Protein AF-A0A2V7QHL9-F1 (afdb_monomer_lite)

Secondary structure (DSSP, 8-state):
-HHHHHHHH-PPPPPP-----PPP-SS--TT-----HHHHHHHHHHHHHHHHHTT--EEEEEE----HHHHHHHHT---SS-EEEEEETT-S--GGG-SS-SS--TTSHHHHHHHHHH-GGG----

Structure (mmCIF, N/CA/C/O backbone):
data_AF-A0A2V7QHL9-F1
#
_entry.id   AF-A0A2V7QHL9-F1
#
loop_
_atom_site.group_PDB
_atom_site.id
_atom_site.type_symbol
_atom_site.label_atom_id
_atom_site.label_alt_id
_atom_site.label_comp_id
_atom_site.label_asym_id
_atom_site.label_entity_id
_atom_site.label_seq_id
_atom_site.pdbx_PDB_ins_code
_atom_site.Cartn_x
_atom_site.Cartn_y
_atom_site.Cartn_z
_atom_site.occupancy
_atom_site.B_iso_or_equiv
_atom_site.auth_seq_id
_atom_site.auth_comp_id
_atom_site.auth_asym_id
_atom_site.auth_atom_id
_atom_site.pdbx_PDB_model_num
ATOM 1 N N . MET A 1 1 ? -1.162 -11.092 -4.478 1.00 88.06 1 MET A N 1
ATOM 2 C CA . MET A 1 1 ? -0.703 -11.171 -3.070 1.00 88.06 1 MET A CA 1
ATOM 3 C C . MET A 1 1 ? -1.817 -10.957 -2.050 1.00 88.06 1 MET A C 1
ATOM 5 O O . MET A 1 1 ? -2.119 -11.904 -1.346 1.00 88.06 1 MET A O 1
ATOM 9 N N . ALA A 1 2 ? -2.425 -9.768 -1.906 1.00 93.62 2 ALA A N 1
ATOM 10 C CA . ALA A 1 2 ? -3.451 -9.564 -0.864 1.00 93.62 2 ALA A CA 1
ATOM 11 C C . ALA A 1 2 ? -4.666 -10.502 -1.021 1.00 93.62 2 ALA A C 1
ATOM 13 O O . ALA A 1 2 ? -5.171 -11.021 -0.029 1.00 93.62 2 ALA A O 1
ATOM 14 N N . ASP A 1 3 ? -5.087 -10.759 -2.263 1.00 94.44 3 ASP A N 1
ATOM 15 C CA . ASP A 1 3 ? -6.156 -11.718 -2.562 1.00 94.44 3 ASP A CA 1
ATOM 16 C C . ASP A 1 3 ? -5.735 -13.165 -2.244 1.00 94.44 3 ASP A C 1
ATOM 18 O O . ASP A 1 3 ? -6.518 -13.907 -1.655 1.00 94.44 3 ASP A O 1
ATOM 22 N N . ASP A 1 4 ? -4.485 -13.542 -2.534 1.00 93.88 4 ASP A N 1
ATOM 23 C CA . ASP A 1 4 ? -3.945 -14.873 -2.212 1.00 93.88 4 ASP A CA 1
ATOM 24 C C . ASP A 1 4 ? -3.874 -15.094 -0.694 1.00 93.88 4 ASP A C 1
ATOM 26 O O . ASP A 1 4 ? -4.340 -16.111 -0.190 1.00 93.88 4 ASP A O 1
ATOM 30 N N . LEU A 1 5 ? -3.375 -14.101 0.054 1.00 94.00 5 LEU A N 1
ATOM 31 C CA . LEU A 1 5 ? -3.327 -14.133 1.520 1.00 94.00 5 LEU A CA 1
ATOM 32 C C . LEU A 1 5 ? -4.735 -14.192 2.131 1.00 94.00 5 LEU A C 1
ATOM 34 O O . LEU A 1 5 ? -4.966 -14.920 3.095 1.00 94.00 5 LEU A O 1
ATOM 38 N N . SER A 1 6 ? -5.684 -13.439 1.573 1.00 96.56 6 SER A N 1
ATOM 39 C CA . SER A 1 6 ? -7.098 -13.491 1.962 1.00 96.56 6 SER A CA 1
ATOM 40 C C . SER A 1 6 ? -7.674 -14.896 1.769 1.00 96.56 6 SER A C 1
ATOM 42 O O . SER A 1 6 ? -8.277 -15.445 2.692 1.00 96.56 6 SER A O 1
ATOM 44 N N . ALA A 1 7 ? -7.429 -15.511 0.609 1.00 97.25 7 ALA A N 1
ATOM 45 C CA . ALA A 1 7 ? -7.894 -16.858 0.298 1.00 97.25 7 ALA A CA 1
ATOM 46 C C . ALA A 1 7 ? -7.238 -17.939 1.178 1.00 97.25 7 ALA A C 1
ATOM 48 O O . ALA A 1 7 ? -7.924 -18.860 1.617 1.00 97.25 7 ALA A O 1
ATOM 49 N N . GLU A 1 8 ? -5.937 -17.824 1.454 1.00 97.69 8 GLU A N 1
ATOM 50 C CA . GLU A 1 8 ? -5.175 -18.798 2.245 1.00 97.69 8 GLU A CA 1
ATOM 51 C C . GLU A 1 8 ? -5.509 -18.729 3.741 1.00 97.69 8 GLU A C 1
ATOM 53 O O . GLU A 1 8 ? -5.732 -19.759 4.378 1.00 97.69 8 GLU A O 1
ATOM 58 N N . TYR A 1 9 ? -5.576 -17.520 4.307 1.00 96.44 9 TYR A N 1
ATOM 59 C CA . TYR A 1 9 ? -5.724 -17.313 5.752 1.00 96.44 9 TYR A CA 1
ATOM 60 C C . TYR A 1 9 ? -7.150 -16.946 6.186 1.00 96.44 9 TYR A C 1
ATOM 62 O O . TYR A 1 9 ? -7.411 -16.824 7.384 1.00 96.44 9 TYR A O 1
ATOM 70 N N . GLY A 1 10 ? -8.080 -16.759 5.245 1.00 96.25 10 GLY A N 1
ATOM 71 C CA . GLY A 1 10 ? -9.463 -16.374 5.536 1.00 96.25 10 GLY A CA 1
ATOM 72 C C . GLY A 1 10 ? -9.593 -14.969 6.133 1.00 96.25 10 GLY A C 1
ATOM 73 O O . GLY A 1 10 ? -10.505 -14.716 6.923 1.00 96.25 10 GLY A O 1
ATOM 74 N N . VAL A 1 11 ? -8.668 -14.063 5.804 1.00 95.69 11 VAL A N 1
ATOM 75 C CA . VAL A 1 11 ? -8.661 -12.676 6.296 1.00 95.69 11 VAL A CA 1
ATOM 76 C C . VAL A 1 11 ? -9.401 -11.750 5.336 1.00 95.69 11 VAL A C 1
ATOM 78 O O . VAL A 1 11 ? -9.326 -11.908 4.126 1.00 95.69 11 VAL A O 1
ATOM 81 N N . LEU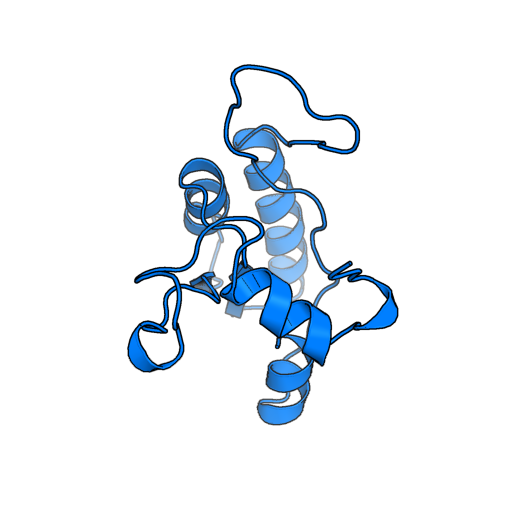 A 1 12 ? -10.111 -10.750 5.860 1.00 96.81 12 LEU A N 1
ATOM 82 C CA . LEU A 1 12 ? -10.811 -9.783 5.012 1.00 96.81 12 LEU A CA 1
ATOM 83 C C . LEU A 1 12 ? -9.817 -8.847 4.313 1.00 96.81 12 LEU A C 1
ATOM 85 O O . LEU A 1 12 ? -8.934 -8.279 4.957 1.00 96.81 12 LEU A O 1
ATOM 89 N N . ARG A 1 13 ? -10.021 -8.619 3.012 1.00 97.12 13 ARG A N 1
ATOM 90 C CA . ARG A 1 13 ? -9.267 -7.638 2.222 1.00 97.12 13 ARG A CA 1
ATOM 91 C C . ARG A 1 13 ? -10.102 -6.380 1.992 1.00 97.12 13 ARG A C 1
ATOM 93 O O . ARG A 1 13 ? -11.158 -6.427 1.365 1.00 97.12 13 ARG A O 1
ATOM 100 N N . ALA A 1 14 ? -9.613 -5.249 2.492 1.00 96.75 14 ALA A N 1
ATOM 101 C CA . ALA A 1 14 ? -10.172 -3.935 2.184 1.00 96.75 14 ALA A CA 1
ATOM 102 C C . ALA A 1 14 ? -9.778 -3.489 0.758 1.00 96.75 14 ALA A C 1
ATOM 104 O O . ALA A 1 14 ? -8.777 -3.981 0.226 1.00 96.75 14 ALA A O 1
ATOM 105 N N . PRO A 1 15 ? -10.516 -2.553 0.131 1.00 96.38 15 PRO A N 1
ATOM 106 C CA . PRO A 1 15 ? -10.103 -1.946 -1.135 1.00 96.38 15 PRO A CA 1
ATOM 107 C C . PRO A 1 15 ? -8.679 -1.373 -1.071 1.00 96.38 15 PRO A C 1
ATOM 109 O O . PRO A 1 15 ? -8.258 -0.871 -0.028 1.00 96.38 15 PRO A O 1
ATOM 112 N N . THR A 1 16 ? -7.945 -1.436 -2.185 1.00 96.38 16 THR A N 1
ATOM 113 C CA . THR A 1 16 ? -6.592 -0.864 -2.270 1.00 96.38 16 THR A CA 1
ATOM 114 C C . THR A 1 16 ? -6.639 0.658 -2.142 1.00 96.38 16 THR A C 1
ATOM 116 O O . THR A 1 16 ? -7.526 1.322 -2.679 1.00 96.38 16 THR A O 1
ATOM 119 N N . VAL A 1 17 ? -5.659 1.217 -1.430 1.00 96.44 17 VAL A N 1
ATOM 120 C CA . VAL A 1 17 ? -5.381 2.655 -1.427 1.00 96.44 17 VAL A CA 1
ATOM 121 C C . VAL A 1 17 ? -4.445 2.962 -2.594 1.00 96.44 17 VAL A C 1
ATOM 123 O O . V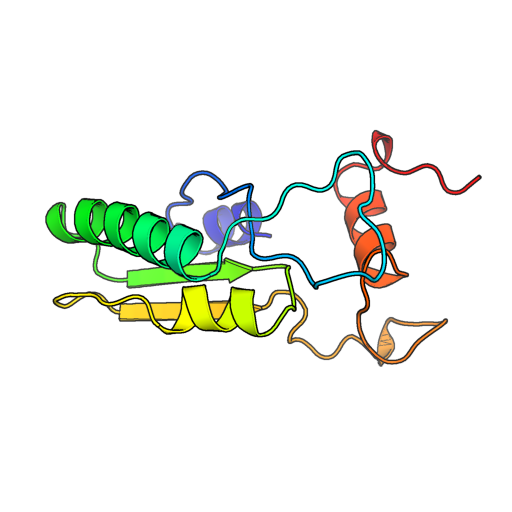AL A 1 17 ? -3.253 2.688 -2.521 1.00 96.44 17 VAL A O 1
ATOM 126 N N . GLU A 1 18 ? -4.992 3.543 -3.659 1.00 95.62 18 GLU A N 1
ATOM 127 C CA . GLU A 1 18 ? -4.285 3.728 -4.942 1.00 95.62 18 GLU A CA 1
ATOM 128 C C . GLU A 1 18 ? -3.304 4.917 -4.972 1.00 95.62 18 GLU A C 1
ATOM 130 O O . GLU A 1 18 ? -2.606 5.127 -5.961 1.00 95.62 18 GLU A O 1
ATOM 135 N N . TYR A 1 19 ? -3.243 5.728 -3.909 1.00 96.75 19 TYR A N 1
ATOM 136 C CA . TYR A 1 19 ? -2.371 6.904 -3.850 1.00 96.75 19 TYR A CA 1
ATOM 137 C C . TYR A 1 19 ? -1.413 6.846 -2.661 1.00 96.75 19 TYR A C 1
ATOM 139 O O . TYR A 1 19 ? -1.830 6.719 -1.507 1.00 96.75 19 TYR A O 1
ATOM 147 N N . GLY A 1 20 ? -0.122 7.006 -2.953 1.00 97.12 20 GLY A N 1
ATOM 148 C CA . GLY A 1 20 ? 0.969 6.985 -1.982 1.00 97.12 20 GLY A CA 1
ATOM 149 C C . GLY A 1 20 ? 1.678 8.329 -1.819 1.00 97.12 20 GLY A C 1
ATOM 150 O O . GLY A 1 20 ? 1.187 9.378 -2.238 1.00 97.12 20 GLY A O 1
ATOM 151 N N . VAL A 1 21 ? 2.852 8.285 -1.184 1.00 97.81 21 VAL A N 1
ATOM 152 C CA . VAL A 1 21 ? 3.783 9.420 -1.104 1.00 97.81 21 VAL A CA 1
ATOM 153 C C . VAL A 1 21 ? 4.943 9.083 -2.020 1.00 97.81 21 VAL A C 1
ATOM 155 O O . VAL A 1 21 ? 5.747 8.212 -1.702 1.00 97.81 21 VAL A O 1
ATOM 158 N N . ASN A 1 22 ? 5.002 9.719 -3.178 1.00 95.50 22 ASN A N 1
ATOM 159 C CA . ASN A 1 22 ? 6.013 9.416 -4.186 1.00 95.50 22 ASN A CA 1
ATOM 160 C C . ASN A 1 22 ? 7.341 10.094 -3.843 1.00 95.50 22 ASN A C 1
ATOM 162 O O . ASN A 1 22 ? 7.356 11.114 -3.154 1.00 95.50 22 ASN A O 1
ATOM 166 N N . VAL A 1 23 ? 8.431 9.521 -4.354 1.00 92.81 23 VAL A N 1
ATOM 167 C CA . VAL A 1 23 ? 9.769 10.117 -4.289 1.00 92.81 23 VAL A CA 1
ATOM 168 C C . VAL A 1 23 ? 9.744 11.475 -4.990 1.00 92.81 23 VAL A C 1
ATOM 170 O O . VAL A 1 23 ? 9.205 11.588 -6.093 1.00 92.81 23 VAL A O 1
ATOM 173 N N . ASP A 1 24 ? 10.345 12.493 -4.374 1.00 89.50 24 ASP A N 1
ATOM 174 C CA . ASP A 1 24 ? 10.557 13.778 -5.037 1.00 89.50 24 ASP A CA 1
ATOM 175 C C . ASP A 1 24 ? 11.563 13.607 -6.184 1.00 89.50 24 ASP A C 1
ATOM 177 O O . ASP A 1 24 ? 12.705 13.190 -5.987 1.00 89.50 24 ASP A O 1
ATOM 181 N N . THR A 1 25 ? 11.138 13.941 -7.399 1.00 88.25 25 THR A N 1
ATOM 182 C CA . THR A 1 25 ? 11.965 13.887 -8.608 1.00 88.25 25 THR A CA 1
ATOM 183 C C . THR A 1 25 ? 12.326 15.294 -9.078 1.00 88.25 25 THR A C 1
ATOM 185 O O . THR A 1 25 ? 11.568 16.240 -8.876 1.00 88.25 25 THR A O 1
ATOM 188 N N . GLU A 1 26 ? 13.461 15.452 -9.770 1.00 88.31 26 GLU A N 1
ATOM 189 C CA . GLU A 1 26 ? 13.923 16.764 -10.277 1.00 88.31 26 GLU A CA 1
ATOM 190 C C . GLU A 1 26 ? 12.912 17.458 -11.207 1.00 88.31 26 GLU A C 1
ATOM 192 O O . GLU A 1 26 ? 12.897 18.681 -11.342 1.00 88.31 26 GLU A O 1
ATOM 197 N N . ARG A 1 27 ? 12.051 16.666 -11.854 1.00 90.69 27 ARG A N 1
ATOM 198 C CA . ARG A 1 27 ? 10.947 17.121 -12.701 1.00 90.69 27 ARG A CA 1
ATOM 199 C C . ARG A 1 27 ? 9.676 16.350 -12.380 1.00 90.69 27 ARG A C 1
ATOM 201 O O . ARG A 1 27 ? 9.746 15.213 -11.923 1.00 90.69 27 ARG A O 1
ATOM 208 N N . GLY A 1 28 ? 8.521 16.920 -12.709 1.00 88.62 28 GLY A N 1
ATOM 209 C CA . GLY A 1 28 ? 7.261 16.178 -12.705 1.00 88.62 28 GLY A CA 1
ATOM 210 C C . GLY A 1 28 ? 7.177 15.195 -13.877 1.00 88.62 28 GLY A C 1
ATOM 211 O O . GLY A 1 28 ? 7.589 15.520 -14.992 1.00 88.62 28 GLY A O 1
ATOM 212 N N . PHE A 1 29 ? 6.611 14.015 -13.630 1.00 92.19 29 PHE A N 1
ATOM 213 C CA . PHE A 1 29 ? 6.275 13.033 -14.661 1.00 92.19 29 PHE A CA 1
ATOM 214 C C . PHE A 1 29 ? 4.763 13.036 -14.902 1.00 92.19 29 PHE A C 1
ATOM 216 O O . PHE A 1 29 ? 3.978 12.951 -13.958 1.00 92.19 29 PHE A O 1
ATOM 223 N N . THR A 1 30 ? 4.335 13.149 -16.161 1.00 94.19 30 THR A N 1
ATOM 224 C CA . THR A 1 30 ? 2.911 13.070 -16.516 1.00 94.19 30 THR A CA 1
ATOM 225 C C . THR A 1 30 ? 2.337 11.722 -16.083 1.00 94.19 30 THR A C 1
ATOM 227 O O . THR A 1 30 ? 2.959 10.690 -16.299 1.00 94.19 30 THR A O 1
ATOM 230 N N . GLY A 1 31 ? 1.157 11.738 -15.461 1.00 91.50 31 GLY A N 1
ATOM 231 C CA . GLY A 1 31 ? 0.524 10.542 -14.893 1.00 91.50 31 GLY A CA 1
ATOM 232 C C . GLY A 1 31 ? 0.919 10.256 -13.440 1.00 91.50 31 GLY A C 1
ATOM 233 O O . GLY A 1 31 ? 0.178 9.567 -12.748 1.00 91.50 31 GLY A O 1
ATOM 234 N N . ASN A 1 32 ? 2.012 10.840 -12.935 1.00 92.25 32 ASN A N 1
ATOM 235 C CA . ASN A 1 32 ? 2.360 10.747 -11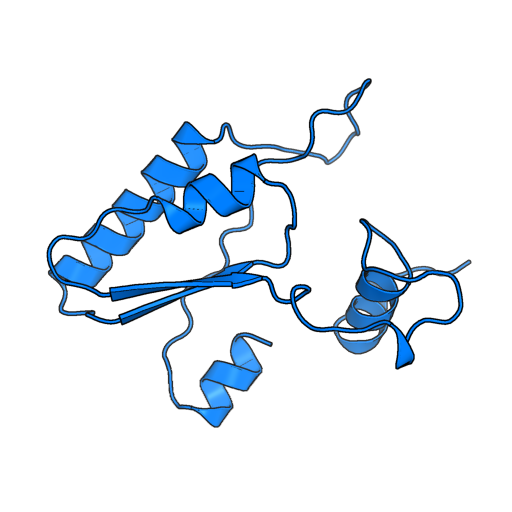.520 1.00 92.25 32 ASN A CA 1
ATOM 236 C C . ASN A 1 32 ? 1.470 11.683 -10.682 1.00 92.25 32 ASN A C 1
ATOM 238 O O . ASN A 1 32 ? 1.358 12.877 -10.968 1.00 92.25 32 ASN A O 1
ATOM 242 N N . ALA A 1 33 ? 0.865 11.144 -9.624 1.00 94.25 33 ALA A N 1
ATOM 243 C CA . ALA A 1 33 ? 0.138 11.908 -8.619 1.00 94.25 33 ALA A CA 1
ATOM 244 C C . ALA A 1 33 ? 0.543 11.426 -7.221 1.00 94.25 33 ALA A C 1
ATOM 246 O O . ALA A 1 33 ? 0.461 10.237 -6.922 1.00 94.25 33 ALA A O 1
ATOM 247 N N . SER A 1 34 ? 0.981 12.357 -6.373 1.00 96.25 34 SER A N 1
ATOM 248 C CA . SER A 1 34 ? 1.506 12.070 -5.036 1.00 96.25 34 SER A CA 1
ATOM 249 C C . SER A 1 34 ? 0.668 12.753 -3.961 1.00 96.25 34 SER A C 1
ATOM 251 O O . SER A 1 34 ? 0.287 13.923 -4.095 1.00 96.25 34 SER A O 1
ATOM 253 N N . LEU A 1 35 ? 0.404 12.046 -2.864 1.00 97.81 35 LEU A N 1
ATOM 254 C CA . LEU A 1 35 ? -0.109 12.646 -1.642 1.00 97.81 35 LEU A CA 1
ATOM 255 C C . LEU A 1 35 ? 1.038 13.224 -0.819 1.00 97.81 35 LEU A C 1
ATOM 257 O O . LEU A 1 35 ? 2.161 12.730 -0.792 1.00 97.81 35 LEU A O 1
ATOM 261 N N . ARG A 1 36 ? 0.713 14.238 -0.019 1.00 97.62 36 ARG A N 1
ATOM 262 C CA . ARG A 1 36 ? 1.584 14.615 1.097 1.00 97.62 36 ARG A CA 1
ATOM 263 C C . ARG A 1 36 ? 1.535 13.501 2.141 1.00 97.62 36 ARG A C 1
ATOM 265 O O . ARG A 1 36 ? 0.446 13.014 2.443 1.00 97.62 36 ARG A O 1
ATOM 272 N N . LYS A 1 37 ? 2.660 13.210 2.800 1.00 97.94 37 LYS A N 1
ATOM 273 C CA . LYS A 1 37 ? 2.740 12.262 3.931 1.00 97.94 37 LYS A CA 1
ATOM 274 C C . LYS A 1 37 ? 1.601 12.421 4.942 1.00 97.94 37 LYS A C 1
ATOM 276 O O . LYS A 1 37 ? 0.896 11.466 5.242 1.00 97.94 37 LYS A O 1
ATOM 281 N N . LYS A 1 38 ? 1.354 13.653 5.402 1.00 97.88 38 LYS A N 1
ATOM 282 C CA . LYS A 1 38 ? 0.269 13.954 6.355 1.00 97.88 38 LYS A CA 1
ATOM 283 C C . LYS A 1 38 ? -1.137 13.656 5.822 1.00 97.88 38 LYS A C 1
ATOM 285 O O . LYS A 1 38 ? -2.043 13.405 6.605 1.00 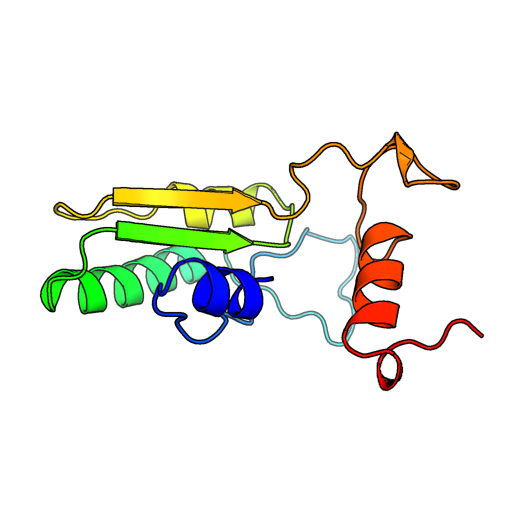97.88 38 LYS A O 1
ATOM 290 N N . THR A 1 39 ? -1.333 13.735 4.507 1.00 98.44 39 THR A N 1
ATOM 291 C CA . THR A 1 39 ? -2.623 13.450 3.873 1.00 98.44 39 THR A CA 1
ATOM 292 C C . THR A 1 39 ? -2.867 11.948 3.840 1.00 98.44 39 THR A C 1
ATOM 294 O O . THR A 1 39 ? -3.938 11.520 4.256 1.00 98.44 39 THR A O 1
ATOM 297 N N . LEU A 1 40 ? -1.864 11.162 3.425 1.00 98.44 40 LEU A N 1
ATOM 298 C CA . LEU A 1 40 ? -1.928 9.700 3.479 1.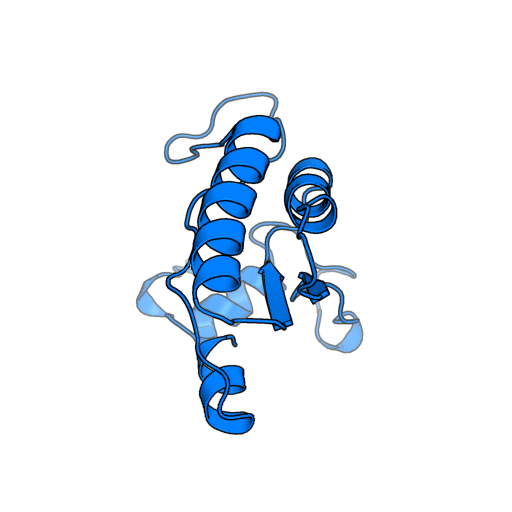00 98.44 40 LEU A CA 1
ATOM 299 C C . LEU A 1 40 ? -2.141 9.217 4.919 1.00 98.44 40 LEU A C 1
ATOM 301 O O . LEU A 1 40 ? -3.072 8.465 5.178 1.00 98.44 40 LEU A O 1
ATOM 305 N N . HIS A 1 41 ? -1.345 9.720 5.865 1.00 98.38 41 HIS A N 1
ATOM 306 C CA . HIS A 1 41 ? -1.465 9.370 7.283 1.00 98.38 41 HIS A CA 1
ATOM 307 C C . HIS A 1 41 ? -2.858 9.680 7.846 1.00 98.38 41 HIS A C 1
ATOM 309 O O . HIS A 1 41 ? -3.461 8.818 8.479 1.00 98.38 41 HIS A O 1
ATOM 315 N N . ARG A 1 42 ? -3.421 10.869 7.579 1.00 98.19 42 ARG A N 1
ATOM 316 C CA . ARG A 1 42 ? -4.775 11.206 8.048 1.00 98.19 42 ARG A CA 1
ATOM 317 C C . ARG A 1 42 ? -5.833 10.275 7.457 1.00 98.19 42 ARG A C 1
ATOM 319 O O . ARG A 1 42 ? -6.665 9.778 8.199 1.00 98.19 42 ARG A O 1
ATOM 326 N N . MET A 1 43 ? -5.764 10.009 6.153 1.00 98.25 43 MET A N 1
ATOM 327 C CA . MET A 1 43 ? -6.693 9.095 5.485 1.00 98.25 43 MET A CA 1
ATOM 328 C C . MET A 1 43 ? -6.625 7.679 6.072 1.00 98.25 43 MET A C 1
ATOM 330 O O . MET A 1 43 ? -7.665 7.076 6.313 1.00 98.25 43 MET A O 1
ATOM 334 N N . LEU A 1 44 ? -5.423 7.154 6.333 1.00 98.25 44 LEU A N 1
ATOM 335 C CA . LEU A 1 44 ? -5.260 5.834 6.947 1.00 98.25 44 LEU A CA 1
ATOM 336 C C . LEU A 1 44 ? -5.843 5.787 8.365 1.00 98.25 44 LEU A C 1
ATOM 338 O O . LEU A 1 44 ? -6.530 4.824 8.690 1.00 98.25 44 LEU A O 1
ATOM 342 N N . ASN A 1 45 ? -5.625 6.826 9.180 1.00 98.00 45 ASN A N 1
ATOM 343 C CA . ASN A 1 45 ? -6.239 6.908 10.509 1.00 98.00 45 ASN A CA 1
ATOM 344 C C . ASN A 1 45 ? -7.770 6.964 10.426 1.00 98.00 45 ASN A C 1
ATOM 346 O O . ASN A 1 45 ? -8.417 6.238 11.167 1.00 98.00 45 ASN A O 1
ATOM 350 N N . ASP A 1 46 ? -8.347 7.750 9.509 1.00 98.00 46 ASP A N 1
ATOM 351 C CA . ASP A 1 46 ? -9.807 7.838 9.345 1.00 98.00 46 ASP A CA 1
ATOM 352 C C . ASP A 1 46 ? -10.421 6.459 9.015 1.00 98.00 46 ASP A C 1
ATOM 354 O O . ASP A 1 46 ? -11.449 6.068 9.572 1.00 98.00 46 ASP A O 1
ATOM 358 N N . LEU A 1 47 ? -9.777 5.694 8.126 1.00 97.62 47 LEU A N 1
ATOM 359 C CA . LEU A 1 47 ? -10.236 4.358 7.732 1.00 97.62 47 LEU A CA 1
ATOM 360 C C . LEU A 1 47 ? -10.096 3.341 8.873 1.00 97.62 47 LEU A C 1
ATOM 362 O O . LEU A 1 47 ? -11.029 2.590 9.164 1.00 97.62 47 LEU A O 1
ATOM 366 N N . ILE A 1 48 ? -8.937 3.323 9.531 1.00 97.81 48 ILE A N 1
ATOM 367 C CA . ILE A 1 48 ? -8.631 2.368 10.599 1.00 97.81 48 ILE A CA 1
ATOM 368 C C . ILE A 1 48 ? -9.466 2.647 11.848 1.00 97.81 48 ILE A C 1
ATOM 370 O O . ILE A 1 48 ? -9.980 1.695 12.427 1.00 97.81 48 ILE A O 1
ATOM 374 N N . ASP A 1 49 ? -9.678 3.913 12.214 1.00 97.75 49 ASP A N 1
ATOM 375 C CA . ASP A 1 49 ? -10.572 4.307 13.310 1.00 97.75 49 ASP A CA 1
ATOM 376 C C . ASP A 1 49 ? -12.010 3.847 13.041 1.00 97.75 49 ASP A C 1
ATOM 378 O O . ASP A 1 49 ? -12.647 3.231 13.897 1.00 97.75 49 ASP A O 1
ATOM 382 N N . SER A 1 50 ? -12.500 4.038 11.810 1.00 97.88 50 SER A N 1
ATOM 383 C CA . SER A 1 50 ? -13.836 3.580 11.421 1.00 97.88 50 SER A CA 1
ATOM 384 C C . SER A 1 50 ? -13.992 2.062 11.558 1.00 97.88 50 SER A C 1
ATOM 386 O O . SER A 1 50 ? -14.977 1.590 12.131 1.00 97.88 50 SER A O 1
ATOM 388 N N . TRP A 1 51 ? -13.015 1.281 11.092 1.00 97.75 51 TRP A N 1
ATOM 389 C CA . TRP A 1 51 ? -13.046 -0.176 11.238 1.00 97.75 51 TRP A CA 1
ATOM 390 C C . TRP A 1 51 ? -12.853 -0.630 12.687 1.00 97.75 51 TRP A C 1
ATOM 392 O O . TRP A 1 51 ? -13.551 -1.541 13.144 1.00 97.75 51 TRP A O 1
ATOM 402 N N . GLU A 1 52 ? -11.966 0.017 13.441 1.00 98.06 52 GLU A N 1
ATOM 403 C CA . GLU A 1 52 ? -11.751 -0.267 14.858 1.00 98.06 52 GLU A CA 1
ATOM 404 C C . GLU A 1 52 ? -13.028 -0.032 15.676 1.00 98.06 52 GLU A C 1
ATOM 406 O O . GLU A 1 52 ? -13.392 -0.874 16.505 1.00 98.06 52 GLU A O 1
ATOM 411 N N . ALA A 1 53 ? -13.757 1.051 15.396 1.00 97.81 53 ALA A N 1
ATOM 412 C CA . ALA A 1 53 ? -15.037 1.358 16.030 1.00 97.81 53 ALA A CA 1
ATOM 413 C C . ALA A 1 53 ? -16.100 0.272 15.781 1.00 97.81 53 ALA A C 1
ATOM 415 O O . ALA A 1 53 ? -16.987 0.072 16.612 1.00 97.81 53 ALA A O 1
ATOM 416 N N . THR A 1 54 ? -15.989 -0.478 14.678 1.00 97.38 54 THR A N 1
ATOM 417 C CA . THR A 1 54 ? -16.859 -1.631 14.375 1.00 97.38 54 THR A CA 1
ATOM 418 C C . THR A 1 54 ? -16.365 -2.962 14.951 1.00 97.38 54 THR A C 1
ATOM 420 O O . THR A 1 54 ? -17.023 -3.987 14.783 1.00 97.38 54 THR A O 1
ATOM 423 N N . GLY A 1 55 ? -15.242 -2.962 15.673 1.00 97.56 55 GLY A N 1
ATOM 424 C CA . GLY A 1 55 ? -14.723 -4.127 16.389 1.00 97.56 55 GLY A CA 1
ATOM 425 C C . GLY A 1 55 ? -13.523 -4.815 15.740 1.00 97.56 55 GLY A C 1
ATOM 426 O O . GLY A 1 55 ? -13.057 -5.813 16.290 1.00 97.56 55 GLY A O 1
ATOM 427 N N . VAL A 1 56 ? -12.984 -4.306 14.625 1.00 98.00 56 VAL A N 1
ATOM 428 C CA . VAL A 1 56 ? -11.744 -4.841 14.036 1.00 98.00 56 VAL A CA 1
ATOM 429 C C . VAL A 1 56 ? -10.563 -4.535 14.961 1.00 98.00 56 VAL A C 1
ATOM 431 O O . VAL A 1 56 ? -10.391 -3.406 15.415 1.00 98.00 56 VAL A O 1
ATOM 434 N N . ARG A 1 57 ? -9.749 -5.548 15.279 1.00 97.81 57 ARG A N 1
ATOM 435 C CA . ARG A 1 57 ? -8.637 -5.426 16.246 1.00 97.81 57 ARG A CA 1
ATOM 436 C C . ARG A 1 57 ? -7.257 -5.687 15.665 1.00 97.81 57 ARG A C 1
ATOM 438 O O . ARG A 1 57 ? -6.270 -5.481 16.366 1.00 97.81 57 ARG A O 1
ATOM 445 N N . GLU A 1 58 ? -7.175 -6.137 14.422 1.00 97.69 58 GLU A N 1
ATOM 446 C CA . GLU A 1 58 ? -5.914 -6.476 13.769 1.00 97.69 58 GLU A CA 1
ATOM 447 C C . GLU A 1 58 ? -5.920 -5.943 12.343 1.00 97.69 58 GLU A C 1
ATOM 449 O O . GLU A 1 58 ? -6.848 -6.209 11.583 1.00 97.69 58 GLU A O 1
ATOM 454 N N . PHE A 1 59 ? -4.876 -5.196 11.999 1.00 97.94 59 PHE A N 1
ATOM 455 C CA . PHE A 1 59 ? -4.671 -4.626 10.677 1.00 97.94 59 PHE A CA 1
ATOM 456 C C . PHE A 1 59 ? -3.284 -5.001 10.164 1.00 97.94 59 PHE A C 1
ATOM 458 O O . PHE A 1 59 ? -2.287 -4.898 10.886 1.00 97.94 59 PHE A O 1
ATOM 465 N N . ILE A 1 60 ? -3.225 -5.397 8.897 1.00 96.94 60 ILE A N 1
ATOM 466 C CA . ILE A 1 60 ? -1.983 -5.587 8.153 1.00 96.94 60 ILE A CA 1
ATOM 467 C C . ILE A 1 60 ? -2.027 -4.614 6.978 1.00 96.94 60 ILE A C 1
ATOM 469 O O . ILE A 1 60 ? -2.865 -4.746 6.089 1.00 96.94 60 ILE A O 1
ATOM 473 N N . LEU A 1 61 ? -1.146 -3.621 6.996 1.00 97.38 61 LEU A N 1
ATOM 474 C CA . LEU A 1 61 ? -0.955 -2.678 5.903 1.00 97.38 61 LEU A CA 1
ATOM 475 C C . LEU A 1 61 ? 0.134 -3.234 4.989 1.00 97.38 61 LEU A C 1
ATOM 477 O O . LEU A 1 61 ? 1.314 -3.213 5.339 1.00 97.38 61 LEU A O 1
ATOM 481 N N . LEU A 1 62 ? -0.282 -3.766 3.844 1.00 96.38 62 LEU A N 1
ATOM 482 C CA . LEU A 1 62 ? 0.616 -4.236 2.793 1.00 96.38 62 LEU A CA 1
ATOM 483 C C . LEU A 1 62 ? 0.972 -3.061 1.879 1.00 96.38 62 LEU A C 1
ATOM 485 O O . LEU A 1 62 ? 0.073 -2.350 1.426 1.00 96.38 62 LEU A O 1
ATOM 489 N N . THR A 1 63 ? 2.257 -2.864 1.596 1.00 95.69 63 THR A N 1
ATOM 490 C CA . THR A 1 63 ? 2.723 -1.871 0.622 1.00 95.69 63 THR A CA 1
ATOM 491 C C . THR A 1 63 ? 3.721 -2.485 -0.349 1.00 95.69 63 THR A C 1
ATOM 493 O O . THR A 1 63 ? 4.507 -3.343 0.034 1.00 95.69 63 THR A O 1
ATOM 496 N N . ALA A 1 64 ? 3.677 -2.037 -1.601 1.00 92.81 64 ALA A N 1
ATOM 497 C CA . ALA A 1 64 ? 4.693 -2.301 -2.621 1.00 92.81 64 ALA A CA 1
ATOM 498 C C . ALA A 1 64 ? 5.445 -1.009 -2.997 1.00 92.81 64 ALA A C 1
ATOM 500 O O . ALA A 1 64 ? 6.061 -0.920 -4.053 1.00 92.81 64 ALA A O 1
ATOM 501 N N . HIS A 1 65 ? 5.344 0.035 -2.164 1.00 94.44 65 HIS A N 1
ATOM 502 C CA . HIS A 1 65 ? 5.962 1.333 -2.418 1.00 94.44 65 HIS A CA 1
ATOM 503 C C . HIS A 1 65 ? 7.022 1.644 -1.360 1.00 94.44 65 HIS A C 1
ATOM 505 O O . HIS A 1 65 ? 6.718 2.058 -0.239 1.00 94.44 65 HIS A O 1
ATOM 511 N N . GLY A 1 66 ? 8.283 1.452 -1.745 1.00 89.38 66 GLY A N 1
ATOM 512 C CA . GLY A 1 66 ? 9.454 1.461 -0.863 1.00 89.38 66 GLY A CA 1
ATOM 513 C C . GLY A 1 66 ? 9.899 2.825 -0.320 1.00 89.38 66 GLY A C 1
ATOM 514 O O . GLY A 1 66 ? 10.926 2.911 0.339 1.00 89.38 66 GLY A O 1
ATOM 515 N N . HIS A 1 67 ? 9.195 3.921 -0.614 1.00 94.44 67 HIS A N 1
ATOM 516 C CA . HIS A 1 67 ? 9.676 5.253 -0.240 1.00 94.44 67 HIS A CA 1
ATOM 517 C C . HIS A 1 67 ? 9.511 5.539 1.264 1.00 94.44 67 HIS A C 1
ATOM 519 O O . HIS A 1 67 ? 8.397 5.487 1.782 1.00 94.44 67 HIS A O 1
ATOM 525 N N . ASP A 1 68 ? 10.585 5.939 1.952 1.00 94.75 68 ASP A N 1
ATOM 526 C CA . ASP A 1 68 ? 10.602 6.167 3.409 1.00 94.75 68 ASP A CA 1
ATOM 527 C C . ASP A 1 68 ? 9.432 7.029 3.941 1.00 94.75 68 ASP A C 1
ATOM 529 O O . ASP A 1 68 ? 8.694 6.554 4.806 1.00 94.75 68 ASP A O 1
ATOM 533 N N . PRO A 1 69 ? 9.150 8.250 3.427 1.00 96.56 69 PRO A N 1
ATOM 534 C CA . PRO A 1 69 ? 7.969 9.020 3.824 1.00 96.56 69 PRO A CA 1
ATOM 535 C C . PRO A 1 69 ? 6.625 8.303 3.653 1.00 96.56 69 PRO A C 1
ATOM 537 O O . PRO A 1 69 ? 5.689 8.599 4.401 1.00 96.56 69 PRO A O 1
ATOM 540 N N . HIS A 1 70 ? 6.502 7.404 2.670 1.00 97.38 70 HIS A N 1
ATOM 541 C CA . HIS A 1 70 ? 5.315 6.570 2.503 1.00 97.38 70 HIS A CA 1
ATOM 542 C C . HIS A 1 70 ? 5.251 5.523 3.610 1.00 97.38 70 HIS A C 1
ATOM 544 O O . HIS A 1 70 ? 4.262 5.486 4.340 1.00 97.38 70 HIS A O 1
ATOM 550 N N . GLN A 1 71 ? 6.313 4.735 3.794 1.00 96.06 71 GLN A N 1
ATOM 551 C CA . GLN A 1 71 ? 6.356 3.700 4.830 1.00 96.06 71 GLN A CA 1
ATOM 552 C C . GLN A 1 71 ? 6.153 4.285 6.232 1.00 96.06 71 GLN A C 1
ATOM 554 O O . GLN A 1 71 ? 5.400 3.736 7.036 1.00 96.06 71 GLN A O 1
ATOM 559 N N . GLU A 1 72 ? 6.734 5.452 6.511 1.00 96.94 72 GLU A N 1
ATOM 560 C CA . GLU A 1 72 ? 6.559 6.147 7.782 1.00 96.94 72 GLU A CA 1
ATOM 561 C C . GLU A 1 72 ? 5.102 6.589 7.996 1.00 96.94 72 GLU A C 1
ATOM 563 O O . GLU A 1 72 ? 4.596 6.513 9.115 1.00 96.94 72 GLU A O 1
ATOM 568 N N . ALA A 1 73 ? 4.388 7.008 6.942 1.00 97.81 73 ALA A N 1
ATOM 569 C CA . ALA A 1 73 ? 2.961 7.330 7.040 1.00 97.81 73 ALA A CA 1
ATOM 570 C C . ALA A 1 73 ? 2.111 6.112 7.438 1.00 97.81 73 ALA A C 1
ATOM 572 O O . ALA A 1 73 ? 1.127 6.272 8.154 1.00 97.81 73 ALA A O 1
ATOM 573 N N . LEU A 1 74 ? 2.480 4.911 6.989 1.00 97.75 74 LEU A N 1
ATOM 574 C CA . LEU A 1 74 ? 1.797 3.667 7.351 1.00 97.75 74 LEU A CA 1
ATOM 575 C C . LEU A 1 74 ? 2.176 3.231 8.775 1.00 97.75 74 LEU A C 1
ATOM 577 O O . LEU A 1 74 ? 1.311 2.863 9.566 1.00 97.75 74 LEU A O 1
ATOM 581 N N . ALA A 1 75 ? 3.465 3.297 9.117 1.00 95.50 75 ALA A N 1
ATOM 582 C CA . ALA A 1 75 ? 3.998 2.800 10.387 1.00 95.50 75 ALA A CA 1
ATOM 583 C C . ALA A 1 75 ? 3.595 3.649 11.602 1.00 95.50 75 ALA A C 1
ATOM 585 O O . ALA A 1 75 ? 3.648 3.173 12.733 1.00 95.50 75 ALA A O 1
ATOM 586 N N . THR A 1 76 ? 3.194 4.900 11.375 1.00 96.31 76 THR A N 1
ATOM 587 C CA . THR A 1 76 ? 2.819 5.854 12.432 1.00 96.31 76 THR A CA 1
ATOM 588 C C . THR A 1 76 ? 1.310 6.026 12.597 1.00 96.31 76 THR A C 1
ATOM 590 O O . THR A 1 76 ? 0.870 6.955 13.279 1.00 96.31 76 THR A O 1
ATOM 593 N N . VAL A 1 77 ? 0.497 5.164 11.979 1.00 96.50 77 VAL A N 1
ATOM 594 C CA . VAL A 1 77 ? -0.947 5.099 12.251 1.00 96.50 77 VAL A CA 1
ATOM 595 C C . VAL A 1 77 ? -1.184 4.863 13.743 1.00 96.50 77 VAL A C 1
ATOM 597 O O . VAL A 1 77 ? -0.493 4.068 14.381 1.00 96.50 77 VAL A O 1
ATOM 600 N N . ILE A 1 78 ? -2.181 5.552 14.290 1.00 93.12 78 ILE A N 1
ATOM 601 C CA . ILE A 1 78 ? -2.553 5.481 15.698 1.00 93.12 78 ILE A CA 1
ATOM 602 C C . ILE A 1 78 ? -3.889 4.753 15.808 1.00 93.12 78 ILE A C 1
ATOM 604 O O . ILE A 1 78 ? -4.843 5.069 15.104 1.00 93.12 78 ILE A O 1
ATOM 608 N N . THR A 1 79 ? -3.957 3.798 16.725 1.00 95.75 79 THR A N 1
ATOM 609 C CA . THR A 1 79 ? -5.176 3.066 17.080 1.00 95.75 79 THR A CA 1
ATOM 610 C C . THR A 1 79 ? -5.440 3.206 18.571 1.00 95.75 79 THR A C 1
ATOM 612 O O . THR A 1 79 ? -4.533 3.498 19.356 1.00 95.75 79 THR A O 1
ATOM 615 N N . THR A 1 80 ? -6.688 2.992 18.984 1.00 94.38 80 THR A N 1
ATOM 616 C CA . THR A 1 80 ? -7.052 3.024 20.407 1.00 94.38 80 THR A CA 1
ATOM 617 C C . THR A 1 80 ? -6.662 1.721 21.110 1.00 94.38 80 THR A C 1
ATOM 619 O O . THR A 1 80 ? -6.169 1.736 22.237 1.00 94.38 80 THR A O 1
ATOM 622 N N . ALA A 1 81 ? -6.894 0.581 20.461 1.00 95.81 81 ALA A N 1
ATOM 623 C CA . ALA A 1 81 ? -6.664 -0.757 21.005 1.00 95.81 81 ALA A CA 1
ATOM 624 C C . ALA A 1 81 ? -6.260 -1.800 19.945 1.00 95.81 81 ALA A C 1
ATOM 626 O O . ALA A 1 81 ? -5.735 -2.858 20.298 1.00 95.81 81 ALA A O 1
ATOM 627 N N . ALA A 1 82 ? -6.526 -1.551 18.663 1.00 97.81 82 ALA A N 1
ATOM 628 C CA . ALA A 1 82 ? -6.174 -2.457 17.582 1.00 97.81 82 ALA A CA 1
ATOM 629 C C . ALA A 1 82 ? -4.654 -2.531 17.367 1.00 97.81 82 ALA A C 1
ATOM 631 O O . ALA A 1 82 ? -3.925 -1.569 17.594 1.00 97.81 82 ALA A O 1
ATOM 632 N N . ARG A 1 83 ? -4.164 -3.675 16.889 1.00 97.56 83 ARG A N 1
ATOM 633 C CA . ARG A 1 83 ? -2.767 -3.844 16.477 1.00 97.56 83 ARG A CA 1
ATOM 634 C C . ARG A 1 83 ? -2.635 -3.587 14.984 1.00 97.56 83 ARG A C 1
ATOM 636 O O . ARG A 1 83 ? -3.411 -4.133 14.204 1.00 97.56 83 ARG A O 1
ATOM 643 N N . VAL A 1 84 ? -1.614 -2.831 14.596 1.00 97.38 84 VAL A N 1
ATOM 644 C CA . VAL A 1 84 ? -1.280 -2.567 13.192 1.00 97.38 84 VAL A CA 1
ATOM 645 C C . VAL A 1 84 ? 0.111 -3.119 12.902 1.00 97.38 84 VAL A C 1
ATOM 647 O O . VAL A 1 84 ? 1.039 -2.928 13.689 1.00 97.38 84 VAL A O 1
ATOM 650 N N . ARG A 1 85 ? 0.259 -3.821 11.779 1.00 95.81 85 ARG A N 1
ATOM 651 C CA . ARG A 1 85 ? 1.552 -4.229 11.220 1.00 95.81 85 ARG A CA 1
ATOM 652 C C . ARG A 1 85 ? 1.674 -3.663 9.819 1.00 95.81 85 ARG A C 1
ATOM 654 O O . ARG A 1 85 ? 0.716 -3.731 9.058 1.00 95.81 85 ARG A O 1
ATOM 661 N N . VAL A 1 86 ? 2.846 -3.146 9.483 1.00 95.88 86 VAL A N 1
ATOM 662 C CA . VAL A 1 86 ? 3.173 -2.722 8.120 1.00 95.88 86 VAL A CA 1
ATOM 663 C C . VAL A 1 86 ? 4.127 -3.745 7.533 1.00 95.88 86 VAL A C 1
ATOM 665 O O . VAL A 1 86 ? 5.074 -4.154 8.205 1.00 95.88 86 VAL A O 1
ATOM 668 N N . VAL A 1 87 ? 3.851 -4.182 6.310 1.00 94.56 87 VAL A N 1
ATOM 669 C CA . VAL A 1 87 ? 4.679 -5.142 5.583 1.00 94.56 87 VAL A CA 1
ATOM 670 C C . VAL A 1 87 ? 4.960 -4.567 4.205 1.00 94.56 87 VAL A C 1
ATOM 672 O O . VAL A 1 87 ? 4.035 -4.322 3.431 1.00 94.56 87 VAL A O 1
ATOM 675 N N . ASP A 1 88 ? 6.241 -4.367 3.921 1.00 92.94 88 ASP A N 1
ATOM 676 C CA . ASP A 1 88 ? 6.722 -4.111 2.571 1.00 92.94 88 ASP A CA 1
ATOM 677 C C . ASP A 1 88 ? 6.829 -5.444 1.823 1.00 92.94 88 ASP A C 1
ATOM 679 O O . ASP A 1 88 ? 7.536 -6.358 2.254 1.00 92.94 88 ASP A O 1
ATOM 683 N N . MET A 1 89 ? 6.101 -5.558 0.715 1.00 90.56 89 MET A N 1
ATOM 684 C CA . MET A 1 89 ? 6.077 -6.740 -0.143 1.00 90.56 89 MET A CA 1
ATOM 685 C C . MET A 1 89 ? 7.454 -7.046 -0.739 1.00 90.56 89 MET A C 1
ATOM 687 O O . MET A 1 89 ? 7.759 -8.213 -0.979 1.00 90.56 89 MET A O 1
ATOM 691 N N . PHE A 1 90 ? 8.294 -6.026 -0.927 1.00 88.81 90 PHE A N 1
ATOM 692 C CA . PHE A 1 90 ? 9.650 -6.167 -1.458 1.00 88.81 90 PHE A CA 1
ATOM 693 C C . PHE A 1 90 ? 10.724 -6.215 -0.370 1.00 88.81 90 PHE A C 1
ATOM 695 O O . PHE A 1 90 ? 11.906 -6.322 -0.678 1.00 88.81 90 PHE A O 1
ATOM 702 N N . GLY A 1 91 ? 10.332 -6.233 0.910 1.00 86.38 91 GLY A N 1
ATOM 703 C CA . GLY A 1 91 ? 11.256 -6.399 2.036 1.00 86.38 91 GLY A CA 1
ATOM 704 C C . GLY A 1 91 ? 11.851 -7.809 2.177 1.00 86.38 91 GLY A C 1
ATOM 705 O O . GLY A 1 91 ? 12.606 -8.067 3.114 1.00 86.38 91 GLY A O 1
ATOM 706 N N . VAL A 1 92 ? 11.498 -8.742 1.288 1.00 87.38 92 VAL A N 1
ATOM 707 C CA . VAL A 1 92 ? 12.076 -10.091 1.223 1.00 87.38 92 VAL A CA 1
ATOM 708 C C . VAL A 1 92 ? 13.358 -10.090 0.390 1.00 87.38 92 VAL A C 1
ATOM 710 O O . VAL A 1 92 ? 13.500 -9.309 -0.545 1.00 87.38 92 VAL A O 1
ATOM 713 N N . ASN A 1 93 ? 14.306 -10.980 0.703 1.00 88.06 93 ASN A N 1
ATOM 714 C CA . ASN A 1 93 ? 15.517 -11.085 -0.108 1.00 88.06 93 ASN A CA 1
ATOM 715 C C . ASN A 1 93 ? 15.202 -11.753 -1.456 1.00 88.06 93 ASN A C 1
ATOM 717 O O . ASN A 1 93 ? 14.925 -12.952 -1.501 1.00 88.06 93 ASN A O 1
ATOM 721 N N . LEU A 1 94 ? 15.272 -10.969 -2.532 1.00 89.12 94 LEU A N 1
ATOM 722 C CA . LEU A 1 94 ? 15.057 -11.411 -3.909 1.00 89.12 94 LEU A CA 1
ATOM 723 C C . LEU A 1 94 ? 16.366 -11.609 -4.685 1.00 89.12 94 LEU A C 1
ATOM 725 O O . LEU A 1 94 ? 16.303 -11.975 -5.850 1.00 89.12 94 LEU A O 1
ATOM 729 N N . SER A 1 95 ? 17.541 -11.401 -4.077 1.00 89.75 95 SER A N 1
ATOM 730 C CA . SER A 1 95 ? 18.829 -11.358 -4.790 1.00 89.75 95 SER A CA 1
ATOM 731 C C . SER A 1 95 ? 19.107 -12.585 -5.655 1.00 89.75 95 SER A C 1
ATOM 733 O O . SER A 1 95 ? 19.699 -12.462 -6.718 1.00 89.75 95 SER A O 1
ATOM 735 N N . ASP A 1 96 ? 18.676 -13.762 -5.202 1.00 92.75 96 ASP A N 1
ATOM 736 C CA . ASP A 1 96 ? 18.913 -15.037 -5.890 1.00 92.75 96 ASP A CA 1
ATOM 737 C C . ASP A 1 96 ? 17.987 -15.244 -7.100 1.00 92.75 96 ASP A C 1
ATOM 739 O O . ASP A 1 96 ? 18.188 -16.172 -7.882 1.00 92.75 96 ASP A O 1
ATOM 743 N N . LEU A 1 97 ? 16.961 -14.402 -7.236 1.00 91.12 97 LEU A N 1
ATOM 744 C CA . LEU A 1 97 ? 16.002 -14.406 -8.338 1.00 91.12 97 LEU A CA 1
ATOM 745 C C . LEU A 1 97 ? 16.309 -13.333 -9.388 1.00 91.12 97 LEU A C 1
ATOM 747 O O . LEU A 1 97 ? 15.624 -13.302 -10.403 1.00 91.12 97 LEU A O 1
ATOM 751 N N . LEU A 1 98 ? 17.287 -12.457 -9.132 1.00 92.50 98 LEU A N 1
ATOM 752 C CA . LEU A 1 98 ? 17.594 -11.307 -9.977 1.00 92.50 98 LEU A CA 1
ATOM 753 C C . LEU A 1 98 ? 18.837 -11.558 -10.824 1.00 92.50 98 LEU A C 1
ATOM 755 O O . LEU A 1 98 ? 19.865 -12.028 -10.329 1.00 92.50 98 LEU A O 1
ATOM 759 N N . GLU A 1 99 ? 18.762 -11.188 -12.098 1.00 90.44 99 GLU A N 1
ATOM 760 C CA . GLU A 1 99 ? 19.871 -11.316 -13.043 1.00 90.44 99 GLU A CA 1
ATOM 761 C C . GLU A 1 99 ? 20.602 -9.983 -13.262 1.00 90.44 99 GLU A C 1
ATOM 763 O O . GLU A 1 99 ? 21.834 -9.951 -13.360 1.00 90.44 99 GLU A O 1
ATOM 768 N N . GLY A 1 100 ? 19.868 -8.866 -13.334 1.00 87.25 100 GLY A N 1
ATOM 769 C CA . GLY A 1 100 ? 20.406 -7.555 -13.722 1.00 87.25 100 GLY A CA 1
ATOM 770 C C . GLY A 1 100 ? 20.820 -6.650 -12.559 1.00 87.25 100 GLY A C 1
ATOM 771 O O . GLY A 1 100 ? 21.424 -5.596 -12.772 1.00 87.25 100 GLY A O 1
ATOM 772 N N . GLN A 1 101 ? 20.487 -7.032 -11.327 1.00 89.88 101 GLN A N 1
ATOM 773 C CA . GLN A 1 101 ? 20.511 -6.153 -10.157 1.00 89.88 101 GLN A CA 1
ATOM 774 C C . GLN A 1 101 ? 20.531 -6.953 -8.849 1.00 89.88 101 GLN A C 1
ATOM 776 O O . GLN A 1 101 ? 20.421 -8.172 -8.849 1.00 89.88 101 GLN A O 1
ATOM 781 N N . ARG A 1 102 ? 20.730 -6.269 -7.714 1.00 85.06 102 ARG A N 1
ATOM 782 C CA . ARG A 1 102 ? 20.865 -6.917 -6.392 1.00 85.06 102 ARG A CA 1
ATOM 783 C C . ARG A 1 102 ? 19.664 -6.737 -5.474 1.00 85.06 102 ARG A C 1
ATOM 785 O O . ARG A 1 102 ? 19.480 -7.534 -4.564 1.00 85.06 102 ARG A O 1
ATOM 792 N N . GLU A 1 103 ? 18.899 -5.678 -5.688 1.00 85.75 103 GLU A N 1
ATOM 793 C CA . GLU A 1 103 ? 17.788 -5.255 -4.838 1.00 85.75 103 GLU A CA 1
ATOM 794 C C . GLU A 1 103 ? 16.669 -4.738 -5.733 1.00 85.75 103 GLU A C 1
ATOM 796 O O . GLU A 1 103 ? 16.957 -4.310 -6.850 1.00 85.75 103 GLU A O 1
ATOM 801 N N . ALA A 1 104 ? 15.426 -4.771 -5.252 1.00 87.31 104 ALA A N 1
ATOM 802 C CA . ALA A 1 104 ? 14.288 -4.193 -5.957 1.00 87.31 104 ALA A CA 1
ATOM 803 C C . ALA A 1 104 ? 14.429 -2.663 -6.070 1.00 87.31 104 ALA A C 1
ATOM 805 O O . ALA A 1 104 ? 14.829 -1.972 -5.132 1.00 87.31 104 ALA A O 1
ATOM 806 N N . MET A 1 105 ? 14.074 -2.136 -7.228 1.00 87.62 105 MET A N 1
ATOM 807 C CA . MET A 1 105 ? 14.080 -0.740 -7.634 1.00 87.62 105 MET A CA 1
ATOM 808 C C . MET A 1 105 ? 12.762 -0.425 -8.346 1.00 87.62 105 MET A C 1
ATOM 810 O O . MET A 1 105 ? 11.986 -1.303 -8.692 1.00 87.62 105 MET A O 1
ATOM 814 N N . HIS A 1 106 ? 12.486 0.854 -8.574 1.00 91.12 106 HIS A N 1
ATOM 815 C CA . HIS A 1 106 ? 11.238 1.245 -9.219 1.00 91.12 106 HIS A CA 1
ATOM 816 C C . HIS A 1 106 ? 11.238 0.938 -10.726 1.00 91.12 106 HIS A C 1
ATOM 818 O O . HIS A 1 106 ? 12.090 1.454 -11.453 1.00 91.12 106 HIS A O 1
ATOM 824 N N . GLY A 1 107 ? 10.234 0.189 -11.193 1.00 90.88 107 GLY A N 1
ATOM 825 C CA . GLY A 1 107 ? 9.999 -0.108 -12.611 1.00 90.88 107 GLY A CA 1
ATOM 826 C C . GLY A 1 107 ? 11.032 -1.056 -13.217 1.00 90.88 107 GLY A C 1
ATOM 827 O O . GLY A 1 107 ? 11.372 -0.940 -14.392 1.00 90.88 107 GLY A O 1
ATOM 828 N N . ASP A 1 108 ? 11.583 -1.934 -12.395 1.00 92.88 108 ASP A N 1
ATOM 829 C CA . ASP A 1 108 ? 12.758 -2.740 -12.678 1.00 92.88 108 ASP A CA 1
ATOM 830 C C . ASP A 1 108 ? 12.409 -4.200 -13.028 1.00 92.88 108 ASP A C 1
ATOM 832 O O . ASP A 1 108 ? 11.274 -4.516 -13.394 1.00 92.88 108 ASP A O 1
ATOM 836 N N . GLU A 1 109 ? 13.389 -5.101 -12.904 1.00 94.81 109 GLU A N 1
ATOM 837 C CA . GLU A 1 109 ? 13.208 -6.544 -13.086 1.00 94.81 109 GLU A CA 1
ATOM 838 C C . GLU A 1 109 ? 12.124 -7.140 -12.167 1.00 94.81 109 GLU A C 1
ATOM 840 O O . GLU A 1 109 ? 11.332 -7.962 -12.631 1.00 94.81 109 GLU A O 1
ATOM 845 N N . VAL A 1 110 ? 12.032 -6.712 -10.901 1.00 93.75 110 VAL A N 1
ATOM 846 C CA . VAL A 1 110 ? 11.038 -7.208 -9.934 1.00 93.75 110 VAL A CA 1
ATOM 847 C C . 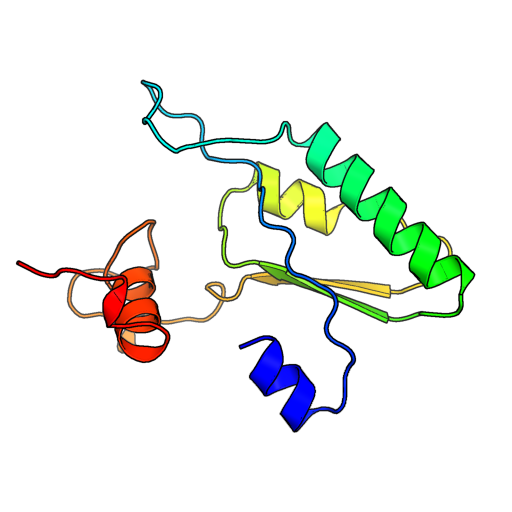VAL A 1 110 ? 9.638 -6.740 -10.316 1.00 93.75 110 VAL A C 1
ATOM 849 O O . VAL A 1 110 ? 8.747 -7.572 -10.515 1.00 93.75 110 VAL A O 1
ATOM 852 N N . ASP A 1 111 ? 9.448 -5.424 -10.451 1.00 94.12 111 ASP A N 1
ATOM 853 C CA . ASP A 1 111 ? 8.149 -4.817 -10.765 1.00 94.12 111 ASP A CA 1
ATOM 854 C C . ASP A 1 111 ? 7.611 -5.358 -12.097 1.00 94.12 111 ASP A C 1
ATOM 856 O O . ASP A 1 111 ? 6.451 -5.775 -12.201 1.00 94.12 111 ASP A O 1
ATOM 860 N N . THR A 1 112 ? 8.478 -5.415 -13.112 1.00 95.50 112 THR A N 1
ATOM 861 C CA . THR A 1 112 ? 8.118 -5.884 -14.454 1.00 95.50 112 THR A CA 1
ATOM 862 C C . THR A 1 112 ? 7.771 -7.370 -14.449 1.00 95.50 112 THR A C 1
ATOM 864 O O . THR A 1 112 ? 6.747 -7.752 -15.015 1.00 95.50 112 THR A O 1
ATOM 867 N N . SER A 1 113 ? 8.564 -8.216 -13.781 1.00 94.62 113 SER A N 1
ATOM 868 C CA . SER A 1 113 ? 8.305 -9.663 -13.723 1.00 94.62 113 SER A CA 1
ATOM 869 C C . SER A 1 113 ? 6.990 -9.987 -13.016 1.00 94.62 113 SER A C 1
ATOM 871 O O . SER A 1 113 ? 6.233 -10.848 -13.470 1.00 94.62 113 SER A O 1
ATOM 873 N N . ILE A 1 114 ? 6.672 -9.268 -11.936 1.00 94.31 114 ILE A N 1
ATOM 874 C CA . ILE A 1 114 ? 5.399 -9.426 -11.223 1.00 94.31 114 ILE A CA 1
ATOM 875 C C . ILE A 1 114 ? 4.228 -9.001 -12.108 1.00 94.31 114 ILE A C 1
ATOM 877 O O . ILE A 1 114 ? 3.229 -9.719 -12.183 1.00 94.31 114 ILE A O 1
ATOM 881 N N . MET A 1 115 ? 4.339 -7.871 -12.809 1.00 96.56 115 MET A N 1
ATOM 882 C CA . MET A 1 115 ? 3.274 -7.407 -13.699 1.00 96.56 115 MET A CA 1
ATOM 883 C C . MET A 1 115 ? 3.084 -8.316 -14.916 1.00 96.56 115 MET A C 1
ATOM 885 O O . MET A 1 115 ? 1.944 -8.570 -15.290 1.00 96.56 115 MET A O 1
ATOM 889 N N . LEU A 1 116 ? 4.153 -8.889 -15.475 1.00 97.00 116 LEU A N 1
ATOM 890 C CA . LEU A 1 116 ? 4.057 -9.909 -16.528 1.00 97.00 116 LEU A CA 1
ATOM 891 C C . LEU A 1 116 ? 3.319 -11.170 -16.060 1.00 97.00 116 LEU A C 1
ATOM 893 O O . LEU A 1 116 ? 2.652 -11.822 -16.860 1.00 97.00 116 LEU A O 1
ATOM 897 N N . PHE A 1 117 ? 3.416 -11.517 -14.775 1.00 96.06 117 PHE A N 1
ATOM 898 C CA . PHE A 1 117 ? 2.660 -12.628 -14.200 1.00 96.06 117 PHE A CA 1
ATOM 899 C C . PHE A 1 117 ? 1.194 -12.264 -13.913 1.00 96.06 117 PHE A C 1
ATOM 901 O O . PHE A 1 117 ? 0.301 -13.064 -14.187 1.00 96.06 117 PHE A O 1
ATOM 908 N N . LEU A 1 118 ? 0.937 -11.076 -13.355 1.00 95.81 118 LEU A N 1
ATOM 909 C CA . LEU A 1 118 ? -0.393 -10.682 -12.872 1.00 95.81 118 LEU A CA 1
ATOM 910 C C . LEU A 1 118 ? -1.303 -10.083 -13.951 1.00 95.81 118 LEU A C 1
ATOM 912 O O . LEU A 1 118 ? -2.502 -10.349 -13.947 1.00 95.81 118 LEU A O 1
ATOM 916 N N . ALA A 1 119 ? -0.752 -9.244 -14.824 1.00 97.00 119 ALA A N 1
ATOM 917 C CA . ALA A 1 119 ? -1.480 -8.488 -15.842 1.00 97.00 119 ALA A CA 1
ATOM 918 C C . ALA A 1 119 ? -0.567 -8.238 -17.061 1.00 97.00 119 ALA A C 1
ATOM 920 O O . ALA A 1 119 ? -0.171 -7.095 -17.318 1.00 97.00 119 ALA A O 1
ATOM 921 N N . PRO A 1 120 ? -0.178 -9.298 -17.799 1.00 97.31 120 PRO A N 1
ATOM 922 C CA . PRO A 1 120 ? 0.762 -9.196 -18.918 1.00 97.31 120 PRO A CA 1
ATOM 923 C C . PRO A 1 120 ? 0.319 -8.206 -19.999 1.00 97.31 120 PRO A C 1
ATOM 925 O O . PRO A 1 120 ? 1.156 -7.596 -20.654 1.00 97.31 120 PRO A O 1
ATOM 928 N N . GLU A 1 121 ? -0.984 -7.993 -20.173 1.00 97.88 121 GLU A N 1
ATOM 929 C CA . GLU A 1 121 ? -1.541 -7.016 -21.111 1.00 97.88 121 GLU A CA 1
ATOM 930 C C . GLU A 1 121 ? -1.208 -5.553 -20.769 1.00 97.88 121 GLU A C 1
ATOM 932 O O . GLU A 1 121 ? -1.373 -4.676 -21.617 1.00 97.88 121 GLU A O 1
ATOM 937 N N . MET A 1 122 ? -0.742 -5.285 -19.546 1.00 97.38 122 MET A N 1
ATOM 938 C CA . MET A 1 122 ? -0.355 -3.956 -19.066 1.00 97.38 122 MET A CA 1
ATOM 939 C C . MET A 1 122 ? 1.144 -3.668 -19.228 1.00 97.38 122 MET A C 1
ATOM 941 O O . MET A 1 122 ? 1.584 -2.563 -18.906 1.00 97.38 122 MET A O 1
ATOM 945 N N . VAL A 1 123 ? 1.929 -4.630 -19.722 1.00 97.50 123 VAL A N 1
ATOM 946 C CA . VAL A 1 123 ? 3.380 -4.507 -19.904 1.00 97.50 123 VAL A CA 1
ATOM 947 C C . VAL A 1 123 ? 3.726 -4.698 -21.376 1.00 97.50 123 VAL A C 1
ATOM 949 O O . VAL A 1 123 ? 3.347 -5.690 -21.991 1.00 97.50 123 VAL A O 1
ATOM 952 N N . ASN A 1 124 ? 4.489 -3.760 -21.937 1.00 96.12 124 ASN A N 1
ATOM 953 C CA . ASN A 1 124 ? 5.138 -3.940 -23.231 1.00 96.12 124 ASN A CA 1
ATOM 954 C C . ASN A 1 124 ? 6.658 -3.955 -23.028 1.00 96.12 124 ASN A C 1
ATOM 956 O O . ASN A 1 124 ? 7.196 -3.003 -22.464 1.00 96.12 124 ASN A O 1
ATOM 960 N N . LEU A 1 125 ? 7.317 -5.037 -23.453 1.00 93.12 125 LEU A N 1
ATOM 961 C CA . LEU A 1 125 ? 8.773 -5.203 -23.361 1.00 93.12 125 LEU A CA 1
ATOM 962 C C . LEU A 1 125 ? 9.523 -4.695 -24.601 1.00 93.12 125 LEU A C 1
ATOM 964 O O . LEU A 1 125 ? 10.747 -4.575 -24.541 1.00 93.12 125 LEU A O 1
ATOM 968 N N . ASP A 1 126 ? 8.808 -4.433 -25.698 1.00 90.75 126 ASP A N 1
ATOM 969 C CA . ASP A 1 126 ? 9.379 -3.970 -26.968 1.00 90.75 126 ASP A CA 1
ATOM 970 C C . ASP A 1 126 ? 9.665 -2.457 -26.991 1.00 90.75 126 ASP A C 1
ATOM 972 O O . ASP A 1 126 ? 8.855 -1.670 -26.439 1.00 90.75 126 ASP A O 1
#

Radius of gyration: 16.36 Å; chains: 1; bounding box: 38×36×48 Å

Foldseek 3Di:
DQVVCCVVVVDDDDDDDPEFADDDDPDDDPPDDHDQLVVLLVVVLVVVAVVVVVPAAEEEAEDQHPDPSRQCSQVPHDDPHHDYHYDHPQPDQCQVVDDPDGGDDPPDPVVQVVCCVVPVVVDDPD

Sequence (126 aa):
MADDLSAEYGVLRAPTVEYGVNVDTERGFTGNASLRKKTLHRMLNDLIDSWEATGVREFILLTAHGHDPHQEALATVITTAARVRVVDMFGVNLSDLLEGQREAMHGDEVDTSIMLFLAPEMVNLD

pLDDT: mean 94.7, std 3.42, range [85.06, 98.44]